Protein AF-A0A3Q2PFK6-F1 (afdb_monomer_lite)

InterPro domains:
  IPR000998 MAM domain [PF00629] (26-150)
  IPR000998 MAM domain [PR00020] (35-53)
  IPR000998 MAM domain [PR00020] (69-85)
  IPR000998 MAM domain [PR00020] (96-107)
  IPR000998 MAM domain [PR00020] (148-154)
  IPR000998 MAM domain [PS00740] (67-106)
  IPR000998 MAM domain [PS50060] (24-154)
  IPR000998 MAM domain [SM00137] (21-154)
  IPR000998 MAM domain [cd06263] (26-152)
  IPR013320 Concanavalin A-like lectin/glucanase domain superfamily [SSF49899] (24-153)
  IPR051622 Receptor-type Tyrosine-protein Phosphatases [PTHR24051] (20-152)

pLDDT: mean 72.85, std 17.44, range [28.7, 93.75]

Radius of gyration: 16.11 Å; chains: 1; bounding box: 43×37×37 Å

Organism: Fundulus heteroclitus (NCBI:txid8078)

Secondary structure (DSSP, 8-state):
------EEEEEEEEE-TT-SS-SSEE---TTS-TTT--EEE-SSSSS--EEEE-TT-SS--TTSPSSEEEEE-GGGS-TT----EEEPPPPTTSPEEEEEEEEEE-SSSS---EEEEE--STT----SEEEEEES---SS-EEEEEEE-TT---

Structure (mmCIF, N/CA/C/O backbone):
data_AF-A0A3Q2PFK6-F1
#
_entry.id   AF-A0A3Q2PFK6-F1
#
loop_
_atom_site.group_PDB
_atom_site.id
_atom_site.type_symbol
_atom_site.label_atom_id
_atom_site.label_alt_id
_atom_site.label_comp_id
_atom_site.label_asym_id
_atom_site.label_entity_id
_atom_site.label_seq_id
_atom_site.pdbx_PDB_ins_code
_atom_site.Cartn_x
_atom_site.Cartn_y
_atom_site.Cartn_z
_atom_site.occupancy
_atom_site.B_iso_or_equiv
_atom_site.auth_seq_id
_atom_site.auth_comp_id
_atom_site.auth_asym_id
_atom_site.auth_atom_id
_atom_site.pdbx_PDB_model_num
ATOM 1 N N . MET A 1 1 ? 21.858 -9.318 -16.898 1.00 32.94 1 MET A N 1
ATOM 2 C CA . MET A 1 1 ? 21.040 -9.610 -15.702 1.00 32.94 1 MET A CA 1
ATOM 3 C C . MET A 1 1 ? 20.093 -8.436 -15.526 1.00 32.94 1 MET A C 1
ATOM 5 O O . MET A 1 1 ? 20.493 -7.417 -14.982 1.00 32.94 1 MET A O 1
ATOM 9 N N . TYR A 1 2 ? 18.911 -8.498 -16.140 1.00 28.83 2 TYR A N 1
ATOM 10 C CA . TYR A 1 2 ? 17.954 -7.392 -16.105 1.00 28.83 2 TYR A CA 1
ATOM 11 C C . TYR A 1 2 ? 17.216 -7.448 -14.768 1.00 28.83 2 TYR A C 1
ATOM 13 O O . TYR A 1 2 ? 16.437 -8.364 -14.532 1.00 28.83 2 TYR A O 1
ATOM 21 N N . SER A 1 3 ? 17.538 -6.516 -13.872 1.00 28.70 3 SER A N 1
ATOM 22 C CA . SER A 1 3 ? 16.841 -6.361 -12.598 1.00 28.70 3 SER A CA 1
ATOM 23 C C . SER A 1 3 ? 15.452 -5.791 -12.891 1.00 28.70 3 SER A C 1
ATOM 25 O O . SER A 1 3 ? 15.325 -4.628 -13.276 1.00 28.70 3 SER A O 1
ATOM 27 N N . ALA A 1 4 ? 14.421 -6.631 -12.813 1.00 35.34 4 ALA A N 1
ATOM 28 C CA . ALA A 1 4 ? 13.033 -6.209 -12.938 1.00 35.34 4 ALA A CA 1
ATOM 29 C C . ALA A 1 4 ? 12.640 -5.498 -11.636 1.00 35.34 4 ALA A C 1
ATOM 31 O O . ALA A 1 4 ? 12.540 -6.129 -10.587 1.00 35.34 4 ALA A O 1
ATOM 32 N N . ALA A 1 5 ? 12.487 -4.175 -11.669 1.00 35.50 5 ALA A N 1
ATOM 33 C CA . ALA A 1 5 ? 11.972 -3.424 -10.530 1.00 35.50 5 ALA A CA 1
ATOM 34 C C . ALA A 1 5 ? 10.444 -3.453 -10.584 1.00 35.50 5 ALA A C 1
ATOM 36 O O . ALA A 1 5 ? 9.827 -2.881 -11.485 1.00 35.50 5 ALA A O 1
ATOM 37 N N . LEU A 1 6 ? 9.854 -4.161 -9.633 1.00 43.75 6 LEU A N 1
ATOM 38 C CA . LEU A 1 6 ? 8.429 -4.178 -9.371 1.00 43.75 6 LEU A CA 1
ATOM 39 C C . LEU A 1 6 ? 8.205 -3.308 -8.136 1.00 43.75 6 LEU A C 1
ATOM 41 O O . LEU A 1 6 ? 8.922 -3.449 -7.155 1.00 43.75 6 LEU A O 1
ATOM 45 N N . LEU A 1 7 ? 7.300 -2.338 -8.211 1.00 44.81 7 LEU A N 1
ATOM 46 C CA . LEU A 1 7 ? 7.155 -1.316 -7.173 1.00 44.81 7 LEU A CA 1
ATOM 47 C C . LEU A 1 7 ? 5.714 -1.346 -6.683 1.00 44.81 7 LEU A C 1
ATOM 49 O O . LEU A 1 7 ? 4.804 -0.974 -7.426 1.00 44.81 7 LEU A O 1
ATOM 53 N N . LEU A 1 8 ? 5.528 -1.813 -5.452 1.00 46.59 8 LEU A N 1
ATOM 54 C CA . LEU A 1 8 ? 4.308 -1.615 -4.683 1.00 46.59 8 LEU A CA 1
ATOM 55 C C . LEU A 1 8 ? 4.618 -0.596 -3.596 1.00 46.59 8 LEU A C 1
ATOM 57 O O . LEU A 1 8 ? 5.369 -0.926 -2.687 1.00 46.59 8 LEU A O 1
ATOM 61 N N . MET A 1 9 ? 4.051 0.603 -3.696 1.00 54.38 9 MET A N 1
ATOM 62 C CA . MET A 1 9 ? 4.232 1.651 -2.694 1.00 54.38 9 MET A CA 1
ATOM 63 C C . MET A 1 9 ? 2.947 1.957 -1.952 1.00 54.38 9 MET A C 1
ATOM 65 O O . MET A 1 9 ? 1.889 1.969 -2.577 1.00 54.38 9 MET A O 1
ATOM 69 N N . LEU A 1 10 ? 3.051 2.273 -0.663 1.00 49.47 10 LEU A N 1
ATOM 70 C CA . LEU A 1 10 ? 1.939 2.751 0.155 1.00 49.47 10 LEU A CA 1
ATOM 71 C C . LEU A 1 10 ? 2.356 4.003 0.943 1.00 49.47 10 LEU A C 1
ATOM 73 O O . LEU A 1 10 ? 3.390 3.999 1.609 1.00 49.47 10 LEU A O 1
ATOM 77 N N . ALA A 1 11 ? 1.527 5.046 0.895 1.00 47.34 11 ALA A N 1
ATOM 78 C CA . ALA A 1 11 ? 1.569 6.223 1.767 1.00 47.34 11 ALA A CA 1
ATOM 79 C C . ALA A 1 11 ? 0.166 6.437 2.352 1.00 47.34 11 ALA A C 1
ATOM 81 O O . ALA A 1 11 ? -0.776 6.513 1.577 1.00 47.34 11 ALA A O 1
ATOM 82 N N . ALA A 1 12 ? -0.020 6.523 3.674 1.00 45.34 12 ALA A N 1
ATOM 83 C CA . ALA A 1 12 ? -1.359 6.583 4.282 1.00 45.34 12 ALA A CA 1
ATOM 84 C C . ALA A 1 12 ? -1.540 7.818 5.182 1.00 45.34 12 ALA A C 1
ATOM 86 O O . ALA A 1 12 ? -0.714 8.109 6.042 1.00 45.34 12 ALA A O 1
ATOM 87 N N . ARG A 1 13 ? -2.650 8.535 5.016 1.00 47.78 13 ARG A N 1
ATOM 88 C CA . ARG A 1 13 ? -3.106 9.661 5.841 1.00 47.78 13 ARG A CA 1
ATOM 89 C C . ARG A 1 13 ? -4.498 9.353 6.392 1.00 47.78 13 ARG A C 1
ATOM 91 O O . ARG A 1 13 ? -5.325 8.797 5.686 1.00 47.78 13 ARG A O 1
ATOM 98 N N . MET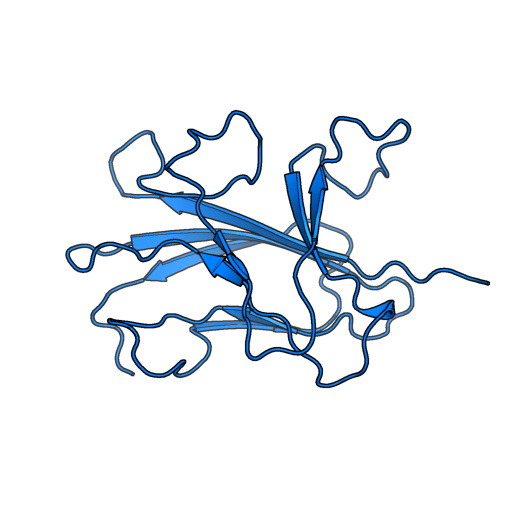 A 1 14 ? -4.792 9.720 7.632 1.00 42.06 14 MET A N 1
ATOM 99 C CA . MET A 1 14 ? -6.163 9.638 8.148 1.00 42.06 14 MET A CA 1
ATOM 100 C C . MET A 1 14 ? -6.687 11.060 8.308 1.00 42.06 14 MET A C 1
ATOM 102 O O . MET A 1 14 ? -5.979 11.929 8.814 1.00 42.06 14 MET A O 1
ATOM 106 N N . CYS A 1 15 ? -7.904 11.313 7.845 1.00 41.19 15 CYS A N 1
ATOM 107 C CA . CYS A 1 15 ? -8.545 12.619 7.955 1.00 41.19 15 CYS A CA 1
ATOM 108 C C . CYS A 1 15 ? -9.721 12.491 8.932 1.00 41.19 15 CYS A C 1
ATOM 110 O O . CYS A 1 15 ? -10.530 11.573 8.806 1.00 41.19 15 CYS A O 1
ATOM 112 N N . ALA A 1 16 ? -9.822 13.397 9.905 1.00 35.47 16 ALA A N 1
ATOM 113 C CA . ALA A 1 16 ? -11.046 13.598 10.677 1.00 35.47 16 ALA A CA 1
ATOM 114 C C . ALA A 1 16 ? -11.713 14.893 10.217 1.00 35.47 16 ALA A C 1
ATOM 116 O O . ALA A 1 16 ? -11.034 15.889 9.955 1.00 35.47 16 ALA A O 1
ATOM 117 N N . ASP A 1 17 ? -13.038 14.867 10.112 1.00 38.59 17 ASP A N 1
ATOM 118 C CA . ASP A 1 17 ? -13.819 16.030 9.712 1.00 38.59 17 ASP A CA 1
ATOM 119 C C . ASP A 1 17 ? -13.697 17.119 10.796 1.00 38.59 17 ASP A C 1
ATOM 121 O O . ASP A 1 17 ? -14.069 16.909 11.952 1.00 38.59 17 ASP A O 1
ATOM 125 N N . GLY A 1 18 ? -13.100 18.263 10.442 1.00 44.47 18 GLY A N 1
ATOM 126 C CA . GLY A 1 18 ? -13.013 19.449 11.305 1.00 44.47 18 GLY A CA 1
ATOM 127 C C . GLY A 1 18 ? -11.668 19.771 11.977 1.00 44.47 18 GLY A C 1
ATOM 128 O O . GLY A 1 18 ? -11.619 20.740 12.734 1.00 44.47 18 GLY A O 1
ATOM 129 N N . VAL A 1 19 ? -10.569 19.053 11.710 1.00 37.81 19 VAL A N 1
ATOM 130 C CA . VAL A 1 19 ? -9.233 19.409 12.241 1.00 37.81 19 VAL A CA 1
ATOM 131 C C . VAL A 1 19 ? -8.200 19.459 11.109 1.00 37.81 19 VAL A C 1
ATOM 133 O O . VAL A 1 19 ? -7.988 18.475 10.412 1.00 37.81 19 VAL A O 1
ATOM 136 N N . GLU A 1 20 ? -7.501 20.593 10.951 1.00 43.28 20 GLU A N 1
ATOM 137 C CA . GLU A 1 20 ? -6.390 20.825 9.991 1.00 43.28 20 GLU A CA 1
ATOM 138 C C . GLU A 1 20 ? -5.147 19.928 10.218 1.00 43.28 20 GLU A C 1
ATOM 140 O O . GLU A 1 20 ? -4.074 20.155 9.656 1.00 43.28 20 GLU A O 1
ATOM 145 N N . ARG A 1 21 ? -5.259 18.893 11.053 1.00 45.88 21 ARG A N 1
ATOM 146 C CA . ARG A 1 21 ? -4.203 17.931 11.361 1.00 45.88 21 ARG A CA 1
ATOM 147 C C . ARG A 1 21 ? -4.776 16.513 11.311 1.00 45.88 21 ARG A C 1
ATOM 149 O O . ARG A 1 21 ? -5.788 16.271 11.966 1.00 45.88 21 ARG A O 1
ATOM 156 N N . PRO A 1 22 ? -4.128 15.579 10.587 1.00 49.00 22 PRO A N 1
ATOM 157 C CA . PRO A 1 22 ? -4.443 14.158 10.670 1.00 49.00 22 PRO A CA 1
ATOM 158 C C . PRO A 1 22 ? -4.470 13.709 12.133 1.00 49.00 22 PRO A C 1
ATOM 160 O O . PRO A 1 22 ? -3.493 13.910 12.854 1.00 49.00 22 PRO A O 1
ATOM 163 N N . THR A 1 23 ? -5.574 13.113 12.580 1.00 52.00 23 THR A N 1
ATOM 164 C CA . THR A 1 23 ? -5.731 1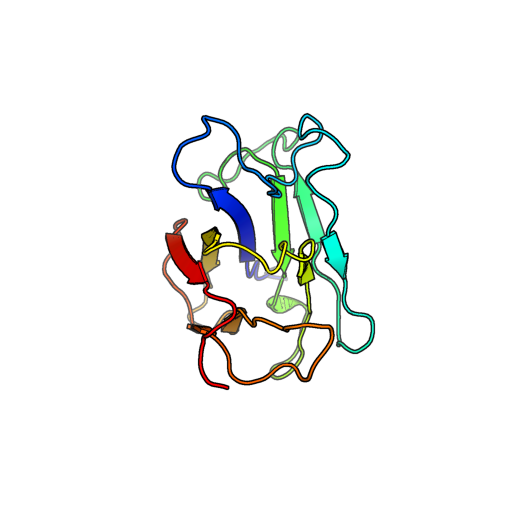2.581 13.948 1.00 52.00 23 THR A CA 1
ATOM 165 C C . THR A 1 23 ? -4.751 11.437 14.226 1.00 52.00 23 THR A C 1
ATOM 167 O O . THR A 1 23 ? -4.369 11.206 15.368 1.00 52.00 23 THR A O 1
ATOM 170 N N . ALA A 1 24 ? -4.339 10.744 13.163 1.00 59.12 24 ALA A N 1
ATOM 171 C CA . ALA A 1 24 ? -3.242 9.791 13.082 1.00 59.12 24 ALA A CA 1
ATOM 172 C C . ALA A 1 24 ? -2.871 9.625 11.592 1.00 59.12 24 ALA A C 1
ATOM 174 O O . ALA A 1 24 ? -3.657 9.958 10.704 1.00 59.12 24 ALA A O 1
ATOM 175 N N . GLY A 1 25 ? -1.666 9.170 11.264 1.00 64.44 25 GLY A N 1
ATOM 176 C CA . GLY A 1 25 ? -1.286 9.015 9.860 1.00 64.44 25 GLY A CA 1
ATOM 177 C C . GLY A 1 25 ? 0.208 8.853 9.675 1.00 64.44 25 GLY A C 1
ATOM 178 O O . GLY A 1 25 ? 1.002 9.334 10.476 1.00 64.44 25 GLY A O 1
ATOM 179 N N . CYS A 1 26 ? 0.590 8.170 8.601 1.00 71.44 26 CYS A N 1
ATOM 180 C CA . CYS A 1 26 ? 1.969 7.792 8.365 1.00 71.44 26 CYS A CA 1
ATOM 181 C C . CYS A 1 26 ? 2.389 8.217 6.959 1.00 71.44 26 CYS A C 1
ATOM 183 O O . CYS A 1 26 ? 2.165 7.527 5.963 1.00 71.44 26 CYS A O 1
ATOM 185 N N . THR A 1 27 ? 3.002 9.398 6.897 1.00 74.88 27 THR A N 1
ATOM 186 C CA . THR A 1 27 ? 3.710 9.894 5.712 1.00 74.88 27 THR A CA 1
ATOM 187 C C . THR A 1 27 ? 5.086 9.254 5.554 1.00 74.88 27 THR A C 1
ATOM 189 O O . THR A 1 27 ? 5.713 9.444 4.523 1.00 74.88 27 THR A O 1
ATOM 192 N N . PHE A 1 28 ? 5.539 8.479 6.549 1.00 77.19 28 PHE A N 1
ATOM 193 C CA . PHE A 1 28 ? 6.834 7.789 6.595 1.00 77.19 28 PHE A CA 1
ATOM 194 C C . PHE A 1 28 ? 8.074 8.707 6.583 1.00 77.19 28 PHE A C 1
ATOM 196 O O . PHE A 1 28 ? 9.201 8.210 6.577 1.00 77.19 28 PHE A O 1
ATOM 203 N N . ASP A 1 29 ? 7.879 10.027 6.610 1.00 74.12 29 ASP A N 1
ATOM 204 C CA . ASP A 1 29 ? 8.938 11.036 6.680 1.00 74.12 29 ASP A CA 1
ATOM 205 C C . ASP A 1 29 ? 9.468 11.198 8.116 1.00 74.12 29 ASP A C 1
ATOM 207 O O . ASP A 1 29 ? 8.730 11.001 9.080 1.00 74.12 29 ASP A O 1
ATOM 211 N N . GLU A 1 30 ? 10.739 11.576 8.281 1.00 61.62 30 GLU A N 1
ATOM 212 C CA . GLU A 1 30 ? 11.368 11.732 9.610 1.00 61.62 30 GLU A CA 1
ATOM 213 C C . GLU A 1 30 ? 10.812 12.908 10.421 1.00 61.62 30 GLU A C 1
ATOM 215 O O . GLU A 1 30 ? 10.787 12.832 11.646 1.00 61.62 30 GLU A O 1
ATOM 220 N N . ASP A 1 31 ? 10.311 13.948 9.748 1.00 56.12 31 ASP A N 1
ATOM 221 C CA . ASP A 1 31 ? 9.671 15.111 10.380 1.00 56.12 31 ASP A CA 1
ATOM 222 C C . ASP A 1 31 ? 8.198 14.857 10.750 1.00 56.12 31 ASP A C 1
ATOM 224 O O . ASP A 1 31 ? 7.513 15.742 11.271 1.00 56.12 31 ASP A O 1
ATOM 228 N N . SER A 1 32 ? 7.685 13.653 10.475 1.00 53.69 32 SER A N 1
ATOM 229 C CA . SER A 1 32 ? 6.385 13.234 10.993 1.00 53.69 32 SER A CA 1
ATOM 230 C C . SER A 1 32 ? 6.517 13.118 12.509 1.00 53.69 32 SER A C 1
ATOM 232 O O . SER A 1 32 ? 7.408 12.416 12.985 1.00 53.69 32 SER A O 1
ATOM 234 N N . ASP A 1 33 ? 5.644 13.796 13.257 1.00 53.81 33 ASP A N 1
ATOM 235 C CA . ASP A 1 33 ? 5.593 13.732 14.721 1.00 53.81 33 ASP A CA 1
ATOM 236 C C . ASP A 1 33 ? 5.729 12.264 15.152 1.00 53.81 33 ASP A C 1
ATOM 238 O O . ASP A 1 33 ? 4.889 11.427 14.807 1.00 53.81 33 ASP A O 1
ATOM 242 N N . SER A 1 34 ? 6.845 11.914 15.795 1.00 50.34 34 SER A N 1
ATOM 243 C CA . SER A 1 34 ? 7.350 10.531 15.837 1.00 50.34 34 SER A CA 1
ATOM 244 C C . SER A 1 34 ? 6.402 9.560 16.553 1.00 50.34 34 SER A C 1
ATOM 246 O O . SER A 1 34 ? 6.553 8.349 16.429 1.00 50.34 34 SER A O 1
ATOM 248 N N . GLY A 1 35 ? 5.413 10.087 17.283 1.00 52.50 35 GLY A N 1
ATOM 249 C CA . GLY A 1 35 ? 4.345 9.325 17.930 1.00 52.50 35 GLY A CA 1
ATOM 250 C C . GLY A 1 35 ? 3.087 9.078 17.082 1.00 52.50 35 GLY A C 1
ATOM 251 O O . GLY A 1 35 ? 2.237 8.303 17.505 1.00 52.50 35 GLY A O 1
ATOM 252 N N . LEU A 1 36 ? 2.928 9.706 15.908 1.00 55.72 36 LEU A N 1
ATOM 253 C CA . LEU A 1 36 ? 1.714 9.597 15.071 1.00 55.72 36 LEU A CA 1
ATOM 254 C C . LEU A 1 36 ? 1.823 8.562 13.934 1.00 55.72 36 LEU A C 1
ATOM 256 O O . LEU A 1 36 ? 0.808 8.194 13.340 1.00 55.72 36 LEU A O 1
ATOM 260 N N . CYS A 1 37 ? 3.036 8.083 13.645 1.00 67.12 37 CYS A N 1
ATOM 261 C CA . CYS A 1 37 ? 3.367 7.174 12.541 1.00 67.12 37 CYS A CA 1
ATOM 262 C C . CYS A 1 37 ? 4.057 5.906 13.078 1.00 67.12 37 CYS A C 1
ATOM 264 O O . CYS A 1 37 ? 5.159 5.549 12.668 1.00 67.12 37 CYS A O 1
ATOM 266 N N . GLU A 1 38 ? 3.404 5.210 14.015 1.00 73.88 38 GLU A N 1
ATOM 267 C CA . GLU A 1 38 ? 3.793 3.849 14.395 1.00 73.88 38 GLU A CA 1
ATOM 268 C C . GLU A 1 38 ? 3.159 2.841 13.423 1.00 73.88 38 GLU A C 1
ATOM 270 O O . GLU A 1 38 ? 1.940 2.674 13.362 1.00 73.88 38 GLU A O 1
ATOM 275 N N . TYR A 1 39 ? 3.990 2.145 12.653 1.00 81.38 39 TYR A N 1
ATOM 276 C CA . TYR A 1 39 ? 3.582 0.991 11.853 1.00 81.38 39 TYR A CA 1
ATOM 277 C C . TYR A 1 39 ? 4.294 -0.266 12.355 1.00 81.38 39 TYR A C 1
ATOM 279 O O . TYR A 1 39 ? 5.379 -0.199 12.934 1.00 81.38 39 TYR A O 1
ATOM 287 N N . ARG A 1 40 ? 3.691 -1.435 12.133 1.00 86.25 40 ARG A N 1
ATOM 288 C CA . ARG A 1 40 ? 4.271 -2.739 12.483 1.00 86.25 40 ARG A CA 1
ATOM 289 C C . ARG A 1 40 ? 4.245 -3.660 11.273 1.00 86.25 40 ARG A C 1
ATOM 291 O O . ARG A 1 40 ? 3.243 -3.711 10.566 1.00 86.25 40 ARG A O 1
ATOM 298 N N . GLN A 1 41 ? 5.327 -4.392 11.050 1.00 89.38 41 GLN A N 1
ATOM 299 C CA . GLN A 1 41 ? 5.347 -5.477 10.069 1.00 89.38 41 GLN A CA 1
ATOM 300 C C . GLN A 1 41 ? 4.620 -6.701 10.632 1.00 89.38 41 GLN A C 1
ATOM 302 O O . GLN A 1 41 ? 4.538 -6.883 11.854 1.00 89.38 41 GLN A O 1
ATOM 307 N N . GLY A 1 42 ? 4.078 -7.527 9.744 1.00 87.88 42 GLY A N 1
ATOM 308 C CA . GLY A 1 42 ? 3.655 -8.871 10.097 1.00 87.88 42 GLY A CA 1
ATOM 309 C C . GLY A 1 42 ? 4.819 -9.717 10.596 1.00 87.88 42 GLY A C 1
ATOM 310 O O . GLY A 1 42 ? 5.981 -9.418 10.368 1.00 87.88 42 GLY A O 1
ATOM 311 N N . GLN A 1 43 ? 4.487 -10.749 11.368 1.00 88.69 43 GLN A N 1
ATOM 312 C CA . GLN A 1 43 ? 5.435 -11.815 11.713 1.00 88.69 43 GLN A CA 1
ATOM 313 C C . GLN A 1 43 ? 4.969 -13.182 11.191 1.00 88.69 43 GLN A C 1
ATOM 315 O O . GLN A 1 43 ? 5.705 -14.159 11.263 1.00 88.69 43 GLN A O 1
ATOM 320 N N . GLU A 1 44 ? 3.731 -13.266 10.691 1.00 88.38 44 GLU A N 1
ATOM 321 C CA . GLU A 1 44 ? 3.104 -14.487 10.161 1.00 88.38 44 GLU A CA 1
ATOM 322 C C . GLU A 1 44 ? 2.841 -14.363 8.645 1.00 88.38 44 GLU A C 1
ATOM 324 O O . GLU A 1 44 ? 1.779 -14.721 8.105 1.00 88.38 44 GLU A O 1
ATOM 329 N N . ASP A 1 45 ? 3.814 -13.786 7.957 1.00 92.00 45 ASP A N 1
ATOM 330 C CA . ASP A 1 45 ? 3.878 -13.541 6.524 1.00 92.00 45 ASP A CA 1
ATOM 331 C C . ASP A 1 45 ? 5.236 -13.990 5.949 1.00 92.00 45 ASP A C 1
ATOM 333 O O . ASP A 1 45 ? 6.045 -14.604 6.642 1.00 92.00 45 ASP A O 1
ATOM 337 N N . ASP A 1 46 ? 5.430 -13.825 4.641 1.00 93.75 46 ASP A N 1
ATOM 338 C CA . ASP A 1 46 ? 6.566 -14.415 3.923 1.00 93.75 46 ASP A CA 1
ATOM 339 C C . ASP A 1 46 ? 7.771 -13.468 3.822 1.00 93.75 46 ASP A C 1
ATOM 341 O O . ASP A 1 46 ? 8.901 -13.923 3.633 1.00 93.75 46 ASP A O 1
ATOM 345 N N . PHE A 1 47 ? 7.531 -12.155 3.873 1.00 92.69 47 PHE A N 1
ATOM 346 C CA . PHE A 1 47 ? 8.542 -11.103 3.776 1.00 92.69 47 PHE A CA 1
ATOM 347 C C . PHE A 1 47 ? 7.986 -9.760 4.277 1.00 92.69 47 PHE A C 1
ATOM 349 O O . PHE A 1 47 ? 6.776 -9.600 4.414 1.00 92.69 47 PHE A O 1
ATOM 356 N N . ASP A 1 48 ? 8.872 -8.782 4.474 1.00 90.56 48 ASP A N 1
ATOM 357 C CA . ASP A 1 48 ? 8.533 -7.464 5.019 1.00 90.56 48 ASP A CA 1
ATOM 358 C C . ASP A 1 48 ? 8.476 -6.357 3.957 1.00 90.56 48 ASP A C 1
ATOM 360 O O . ASP A 1 48 ? 9.174 -6.385 2.937 1.00 90.56 48 ASP A O 1
ATOM 364 N N . TRP A 1 49 ? 7.702 -5.310 4.251 1.00 90.69 49 TRP A N 1
ATOM 365 C CA . TRP A 1 49 ? 7.748 -4.047 3.514 1.00 90.69 49 TRP A CA 1
ATOM 366 C C . TRP A 1 49 ? 9.046 -3.284 3.808 1.00 90.69 49 TRP A C 1
ATOM 368 O O . TRP A 1 49 ? 9.511 -3.231 4.943 1.00 90.69 49 TRP A O 1
ATOM 378 N N . GLN A 1 50 ? 9.610 -2.619 2.808 1.00 88.19 50 GLN A N 1
ATOM 379 C CA . GLN A 1 50 ? 10.855 -1.863 2.927 1.00 88.19 50 GLN A CA 1
ATOM 380 C C . GLN A 1 50 ? 10.578 -0.362 2.945 1.00 88.19 50 GLN A C 1
ATOM 382 O O . GLN A 1 50 ? 9.959 0.164 2.025 1.00 88.19 50 GLN A O 1
ATOM 387 N N . LEU A 1 51 ? 11.069 0.353 3.957 1.00 86.31 51 LEU A N 1
ATOM 388 C CA . LEU A 1 51 ? 11.005 1.813 3.966 1.00 86.31 51 LEU A CA 1
ATOM 389 C C . LEU A 1 51 ? 12.012 2.382 2.961 1.00 86.31 51 LEU A C 1
ATOM 391 O O . LEU A 1 51 ? 13.221 2.204 3.116 1.00 86.31 51 LEU A O 1
ATOM 395 N N . ILE A 1 52 ? 11.518 3.106 1.961 1.00 83.00 52 ILE A N 1
ATOM 396 C CA . ILE A 1 52 ? 12.337 3.805 0.973 1.00 83.00 52 ILE A CA 1
ATOM 397 C C . ILE A 1 52 ? 12.198 5.306 1.191 1.00 83.00 52 ILE A C 1
ATOM 399 O O . ILE A 1 52 ? 11.090 5.828 1.279 1.00 83.00 52 ILE A O 1
ATOM 403 N N . LYS A 1 53 ? 13.340 5.996 1.244 1.00 82.81 53 LYS A N 1
ATOM 404 C CA . LYS A 1 53 ? 13.438 7.455 1.344 1.00 82.81 53 LYS A CA 1
ATOM 405 C C . LYS A 1 53 ? 14.161 7.974 0.107 1.00 82.81 53 LYS A C 1
ATOM 407 O O . LYS A 1 53 ? 15.345 7.691 -0.078 1.00 82.81 53 LYS A O 1
ATOM 412 N N . THR A 1 54 ? 13.468 8.711 -0.754 1.00 79.00 54 THR A N 1
ATOM 413 C CA . THR A 1 54 ? 14.035 9.167 -2.035 1.00 79.00 54 THR A CA 1
ATOM 414 C C . THR A 1 54 ? 14.732 10.525 -1.947 1.00 79.00 54 THR A C 1
ATOM 416 O O . THR A 1 54 ? 15.459 10.876 -2.873 1.00 79.00 54 THR A O 1
ATOM 419 N N . PHE A 1 55 ? 14.608 11.255 -0.830 1.00 71.94 55 PHE A N 1
ATOM 420 C CA . PHE A 1 55 ? 15.215 12.585 -0.636 1.00 71.94 55 PHE A CA 1
ATOM 421 C C . PHE A 1 55 ? 16.736 12.624 -0.839 1.00 71.94 55 PHE A C 1
ATOM 423 O O . PHE A 1 55 ? 17.268 13.631 -1.296 1.00 71.94 55 PHE A O 1
ATOM 430 N N . ASN A 1 56 ? 17.429 11.521 -0.540 1.00 65.50 56 ASN A N 1
ATOM 431 C CA . ASN A 1 56 ? 18.885 11.417 -0.658 1.00 65.50 56 ASN A CA 1
ATOM 432 C C . ASN A 1 56 ? 19.336 10.680 -1.928 1.00 65.50 56 ASN A C 1
ATOM 434 O O . ASN A 1 56 ? 20.517 10.354 -2.060 1.00 65.50 56 ASN A O 1
ATOM 438 N N . TRP A 1 57 ? 18.424 10.365 -2.857 1.00 70.50 57 TRP A N 1
ATOM 439 C CA . TRP A 1 57 ? 18.795 9.636 -4.065 1.00 70.50 57 TRP A CA 1
ATOM 440 C C . TRP A 1 57 ? 19.466 10.596 -5.062 1.00 70.50 57 TRP A C 1
ATOM 442 O O . TRP A 1 57 ? 18.804 11.516 -5.540 1.00 70.50 57 TRP A O 1
ATOM 452 N N . PRO A 1 58 ? 20.749 10.398 -5.440 1.00 56.66 58 PRO A N 1
ATOM 453 C CA . PRO A 1 58 ? 21.450 11.283 -6.382 1.00 56.66 58 PRO A CA 1
ATOM 454 C C . PRO A 1 58 ? 20.780 11.423 -7.757 1.00 56.66 58 PRO A C 1
ATOM 456 O O . PRO A 1 58 ? 21.046 12.388 -8.466 1.00 56.66 58 PRO A O 1
ATOM 459 N N . HIS A 1 59 ? 19.922 10.472 -8.137 1.00 61.09 59 HIS A N 1
ATOM 460 C CA . HIS A 1 59 ? 19.158 10.498 -9.381 1.00 61.09 59 HIS A CA 1
ATOM 461 C C . HIS A 1 59 ? 17.718 10.055 -9.092 1.00 61.09 59 HIS A C 1
ATOM 463 O O . HIS A 1 59 ? 17.440 8.854 -9.143 1.00 61.09 59 HIS A O 1
ATOM 469 N N . PRO A 1 60 ? 16.795 10.978 -8.767 1.00 58.78 60 PRO A N 1
ATOM 470 C CA . PRO A 1 60 ? 15.391 10.623 -8.638 1.00 58.78 60 PRO A CA 1
ATOM 471 C C . PRO A 1 60 ? 14.898 10.116 -9.996 1.00 58.78 60 PRO A C 1
ATOM 473 O O . PRO A 1 60 ? 14.953 10.821 -11.006 1.00 58.78 60 PRO A O 1
ATOM 476 N N . THR A 1 61 ? 14.452 8.863 -10.053 1.00 60.81 61 THR A N 1
ATOM 477 C CA . THR A 1 61 ? 13.738 8.358 -11.228 1.00 60.81 61 THR A CA 1
ATOM 478 C C . THR A 1 61 ? 12.474 9.192 -11.397 1.00 60.81 61 THR A C 1
ATOM 480 O O . THR A 1 61 ? 11.723 9.313 -10.434 1.00 60.81 61 THR A O 1
ATOM 483 N N . ALA A 1 62 ? 12.218 9.722 -12.597 1.00 60.34 62 ALA A N 1
ATOM 484 C CA . ALA A 1 62 ? 11.083 10.615 -12.884 1.00 60.34 62 ALA A CA 1
ATOM 485 C C . ALA A 1 62 ? 9.705 10.061 -12.456 1.00 60.34 62 ALA A C 1
ATOM 487 O O . ALA A 1 62 ? 8.752 10.819 -12.306 1.00 60.34 62 ALA A O 1
ATOM 488 N N . ASP A 1 63 ? 9.616 8.747 -12.248 1.00 60.84 63 ASP A N 1
ATOM 489 C CA . ASP A 1 63 ? 8.397 8.026 -11.893 1.00 60.84 63 ASP A CA 1
ATOM 490 C C . ASP A 1 63 ? 8.122 7.979 -10.376 1.00 60.84 63 ASP A C 1
ATOM 492 O O . ASP A 1 63 ? 6.987 7.741 -9.962 1.00 60.84 63 ASP A O 1
ATOM 496 N N . LEU A 1 64 ? 9.149 8.174 -9.539 1.00 66.88 64 LEU A N 1
ATOM 497 C CA . LEU A 1 64 ? 9.030 8.128 -8.081 1.00 66.88 64 LEU A CA 1
ATOM 498 C C . LEU A 1 64 ? 9.006 9.551 -7.533 1.00 66.88 64 LEU A C 1
ATOM 500 O O . LEU A 1 64 ? 9.949 10.318 -7.724 1.00 66.88 64 LEU A O 1
ATOM 504 N N . LEU A 1 65 ? 7.923 9.889 -6.833 1.00 65.81 65 LEU A N 1
ATOM 505 C CA . LEU A 1 65 ? 7.815 11.174 -6.157 1.00 65.81 65 LEU A CA 1
ATOM 506 C C . LEU A 1 65 ? 8.923 11.285 -5.089 1.00 65.81 65 LEU A C 1
ATOM 508 O O . LEU A 1 65 ? 9.227 10.291 -4.416 1.00 65.81 65 LEU A O 1
ATOM 512 N N . PRO A 1 66 ? 9.537 12.468 -4.921 1.00 72.44 66 PRO A N 1
ATOM 513 C CA . PRO A 1 66 ? 10.377 12.737 -3.762 1.00 72.44 66 PRO A CA 1
ATOM 514 C C . PRO A 1 66 ? 9.537 12.565 -2.488 1.00 72.44 66 PRO A C 1
ATOM 516 O O . PRO A 1 66 ? 8.447 13.127 -2.392 1.00 72.44 66 PRO A O 1
ATOM 519 N N . GLY A 1 67 ? 10.008 11.748 -1.548 1.00 78.12 67 GLY A N 1
ATOM 520 C CA . GLY A 1 67 ? 9.230 11.360 -0.375 1.00 78.12 67 GLY A CA 1
ATOM 521 C C . GLY A 1 67 ? 9.774 10.133 0.350 1.00 78.12 67 GLY A C 1
ATOM 522 O O . GLY A 1 67 ? 10.784 9.539 -0.050 1.00 78.12 67 GLY A O 1
ATOM 523 N N . SER A 1 68 ? 9.048 9.727 1.387 1.00 82.50 68 SER A N 1
ATOM 524 C CA . SER A 1 68 ? 9.196 8.427 2.037 1.00 82.50 68 SER A CA 1
ATOM 525 C C . SER A 1 68 ? 7.955 7.569 1.807 1.00 82.50 68 SER A C 1
ATOM 527 O O . SER A 1 68 ? 6.826 8.056 1.823 1.00 82.50 68 SER A O 1
ATOM 529 N N . PHE A 1 69 ? 8.150 6.276 1.579 1.00 83.94 69 PHE A N 1
ATOM 530 C CA . PHE A 1 69 ? 7.051 5.331 1.380 1.00 83.94 69 PHE A CA 1
ATOM 531 C C . PHE A 1 69 ? 7.490 3.901 1.689 1.00 83.94 69 PHE A C 1
ATOM 533 O O . PHE A 1 69 ? 8.677 3.569 1.654 1.00 83.94 69 PHE A O 1
ATOM 540 N N . MET A 1 70 ? 6.514 3.039 1.963 1.00 87.75 70 MET A N 1
ATOM 541 C CA . MET A 1 70 ? 6.747 1.609 2.159 1.00 87.75 70 MET A CA 1
ATOM 542 C C . MET A 1 70 ? 6.665 0.885 0.824 1.00 87.75 70 MET A C 1
ATOM 544 O O . MET A 1 70 ? 5.686 1.063 0.108 1.00 87.75 70 MET A O 1
ATOM 548 N N . MET A 1 71 ? 7.668 0.062 0.521 1.00 87.50 71 MET A N 1
ATOM 549 C CA . MET A 1 71 ? 7.869 -0.611 -0.757 1.00 87.50 71 MET A CA 1
ATOM 550 C C . MET A 1 71 ? 7.849 -2.134 -0.627 1.00 87.50 71 MET A C 1
ATOM 552 O O . MET A 1 71 ? 8.480 -2.690 0.266 1.00 87.50 71 MET A O 1
ATOM 556 N N . VAL A 1 72 ? 7.259 -2.822 -1.603 1.00 89.44 72 VAL A N 1
ATOM 557 C CA . VAL A 1 72 ? 7.555 -4.234 -1.888 1.00 89.44 72 VAL A CA 1
ATOM 558 C C . VAL A 1 72 ? 8.109 -4.377 -3.300 1.00 89.44 72 VAL A C 1
ATOM 560 O O . VAL A 1 72 ? 7.513 -3.879 -4.259 1.00 89.44 72 VAL A O 1
ATOM 563 N N . ASN A 1 73 ? 9.224 -5.106 -3.421 1.00 87.06 73 ASN A N 1
ATOM 564 C CA . ASN A 1 73 ? 9.770 -5.522 -4.707 1.00 87.06 73 ASN A CA 1
ATOM 565 C C . ASN A 1 73 ? 9.296 -6.925 -5.083 1.00 87.06 73 ASN A C 1
ATOM 567 O O . ASN A 1 73 ? 9.969 -7.912 -4.790 1.00 87.06 73 ASN A O 1
ATOM 571 N N . SER A 1 74 ? 8.155 -7.041 -5.762 1.00 85.12 74 SER A N 1
ATOM 572 C CA . SER A 1 74 ? 7.592 -8.367 -6.047 1.00 85.12 74 SER A CA 1
ATOM 573 C C . SER A 1 74 ? 8.418 -9.222 -7.013 1.00 85.12 74 SER A C 1
ATOM 575 O O . SER A 1 74 ? 8.185 -10.423 -7.077 1.00 85.12 74 SER A O 1
ATOM 577 N N . SER A 1 75 ? 9.441 -8.680 -7.690 1.00 83.69 75 SER A N 1
ATOM 578 C CA . SER A 1 75 ? 10.376 -9.500 -8.479 1.00 83.69 75 SER A CA 1
ATOM 579 C C . SER A 1 75 ? 11.285 -10.390 -7.628 1.00 83.69 75 SER A C 1
ATOM 581 O O . SER A 1 75 ? 11.881 -11.331 -8.150 1.00 83.69 75 SER A O 1
ATOM 583 N N . GLN A 1 76 ? 11.397 -10.101 -6.329 1.00 86.88 76 GLN A N 1
ATOM 584 C CA . GLN A 1 76 ? 12.177 -10.885 -5.370 1.00 86.88 76 GLN A CA 1
ATOM 585 C C . GLN A 1 76 ? 11.357 -12.012 -4.727 1.00 86.88 76 GLN A C 1
ATOM 587 O O . GLN A 1 76 ? 11.895 -12.781 -3.932 1.00 86.88 76 GLN A O 1
ATOM 592 N N . HIS A 1 77 ? 10.071 -12.120 -5.071 1.00 86.88 77 HIS A N 1
ATOM 593 C CA . HIS A 1 77 ? 9.113 -12.996 -4.407 1.00 86.88 77 HIS A CA 1
ATOM 594 C C . HIS A 1 77 ? 8.350 -13.861 -5.416 1.00 86.88 77 HIS A C 1
ATOM 596 O O . HIS A 1 77 ? 8.217 -13.539 -6.596 1.00 86.88 77 HIS A O 1
ATOM 602 N N . LEU A 1 78 ? 7.854 -14.999 -4.941 1.00 85.81 78 LEU A N 1
ATOM 603 C CA . LEU A 1 78 ? 7.066 -15.950 -5.713 1.00 85.81 78 LEU A CA 1
ATOM 604 C C . LEU A 1 78 ? 5.568 -15.640 -5.608 1.00 85.81 78 LEU A C 1
ATOM 606 O O . LEU A 1 78 ? 5.085 -15.064 -4.632 1.00 85.81 78 LEU A O 1
ATOM 610 N N . GLY A 1 79 ? 4.809 -16.079 -6.614 1.00 86.06 79 GLY A N 1
ATOM 611 C CA . GLY A 1 79 ? 3.353 -15.957 -6.608 1.00 86.06 79 GLY A CA 1
ATOM 612 C C . GLY A 1 79 ? 2.729 -16.647 -5.391 1.00 86.06 79 GLY A C 1
ATOM 613 O O . GLY A 1 79 ? 3.034 -17.802 -5.103 1.00 86.06 79 GLY A O 1
ATOM 614 N N . GLY A 1 80 ? 1.843 -15.936 -4.693 1.00 87.00 80 GLY A N 1
ATOM 615 C CA . GLY A 1 80 ? 1.161 -16.422 -3.490 1.00 87.00 80 GLY A CA 1
ATOM 616 C C . GLY A 1 80 ? 1.821 -16.014 -2.172 1.00 87.00 80 GLY A C 1
ATOM 617 O O . GLY A 1 80 ? 1.151 -16.088 -1.144 1.00 87.00 80 GLY A O 1
ATOM 618 N N . GLN A 1 81 ? 3.068 -15.531 -2.197 1.00 90.56 81 GLN A N 1
ATOM 619 C CA . GLN A 1 81 ? 3.697 -14.946 -1.013 1.00 90.56 81 GLN A CA 1
ATOM 620 C C . GLN A 1 81 ? 3.036 -13.615 -0.641 1.00 90.56 81 GLN A C 1
ATOM 622 O O . GLN A 1 81 ? 2.556 -12.876 -1.507 1.00 90.56 81 GLN A O 1
ATOM 627 N N . ARG A 1 82 ? 3.009 -13.303 0.654 1.00 92.31 82 ARG A N 1
ATOM 628 C CA . ARG A 1 82 ? 2.364 -12.110 1.207 1.00 92.31 82 ARG A CA 1
ATOM 629 C C . ARG A 1 82 ? 3.275 -11.386 2.193 1.00 92.31 82 ARG A C 1
ATOM 631 O O . ARG A 1 82 ? 4.068 -12.019 2.874 1.00 92.31 82 ARG A O 1
ATOM 638 N N . ALA A 1 83 ? 3.057 -10.083 2.308 1.00 93.38 83 ALA A N 1
ATOM 639 C CA . ALA A 1 83 ? 3.619 -9.217 3.337 1.00 93.38 83 ALA A CA 1
ATOM 640 C C . ALA A 1 83 ? 2.503 -8.377 3.948 1.00 93.38 83 ALA A C 1
ATOM 642 O O . ALA A 1 83 ? 1.575 -7.954 3.247 1.00 93.38 83 ALA A O 1
ATOM 64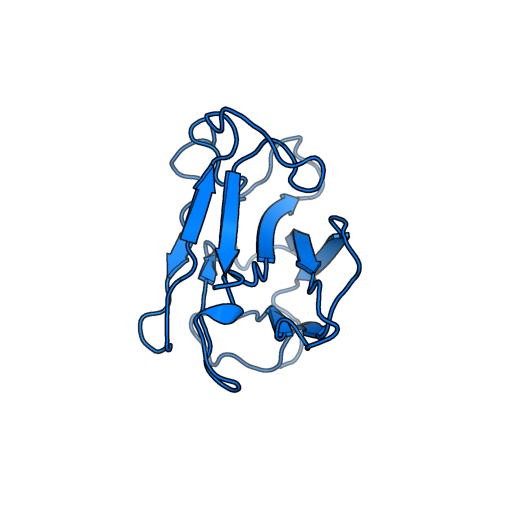3 N N . GLN A 1 84 ? 2.579 -8.122 5.245 1.00 91.94 84 GLN A N 1
ATOM 644 C CA . GLN A 1 84 ? 1.563 -7.417 6.007 1.00 91.94 84 GLN A CA 1
ATOM 645 C C . GLN A 1 84 ? 2.170 -6.186 6.663 1.00 91.94 84 GLN A C 1
ATOM 647 O O . GLN A 1 84 ? 3.167 -6.261 7.370 1.00 91.94 84 GLN A O 1
ATOM 652 N N . LEU A 1 85 ? 1.513 -5.049 6.460 1.00 90.25 85 LEU A N 1
ATOM 653 C CA . LEU A 1 85 ? 1.829 -3.810 7.148 1.00 90.25 85 LEU A CA 1
ATOM 654 C C . LEU A 1 85 ? 0.615 -3.398 7.975 1.00 90.25 85 LEU A C 1
ATOM 656 O O . LEU A 1 85 ? -0.485 -3.232 7.445 1.00 90.25 85 LEU A O 1
ATOM 660 N N . TYR A 1 86 ? 0.820 -3.248 9.275 1.00 85.69 86 TYR A N 1
ATOM 661 C CA . TYR A 1 86 ? -0.189 -2.828 10.234 1.00 85.69 86 TYR A CA 1
ATOM 662 C C . TYR A 1 86 ? 0.034 -1.362 10.589 1.00 85.69 86 TYR A C 1
ATOM 664 O O . TYR A 1 86 ? 1.117 -0.981 11.028 1.00 85.69 86 TYR A O 1
ATOM 672 N N . LEU A 1 87 ? -1.000 -0.547 10.399 1.00 81.06 87 LEU A N 1
ATOM 673 C CA . LEU A 1 87 ? -1.034 0.841 10.858 1.00 81.06 87 LEU A CA 1
ATOM 674 C C . LEU A 1 87 ? -1.581 0.906 12.293 1.00 81.06 87 LEU A C 1
ATOM 676 O O . LEU A 1 87 ? -2.170 -0.066 12.778 1.00 81.06 87 LEU A O 1
ATOM 680 N N . LEU A 1 88 ? -1.390 2.046 12.961 1.00 76.69 88 LEU A N 1
ATOM 681 C CA . LEU A 1 88 ? -1.941 2.304 14.293 1.00 76.69 88 LEU A CA 1
ATOM 682 C C . LEU A 1 88 ? -3.449 2.000 14.357 1.00 76.69 88 LEU A C 1
ATOM 684 O O . LEU A 1 88 ? -4.189 2.353 13.431 1.00 76.69 88 LEU A O 1
ATOM 688 N N . PRO A 1 89 ? -3.919 1.371 15.449 1.00 72.75 89 PRO A N 1
ATOM 689 C CA . PRO A 1 89 ? -5.341 1.185 15.673 1.00 72.75 89 PRO A CA 1
ATOM 690 C C . PRO A 1 89 ? -6.038 2.544 15.803 1.00 72.75 89 PRO A C 1
ATOM 692 O O . PRO A 1 89 ? -5.573 3.436 16.511 1.00 72.75 89 PRO A O 1
ATOM 695 N N . LEU A 1 90 ? -7.169 2.678 15.115 1.00 71.00 90 LEU A N 1
ATOM 696 C CA . LEU A 1 90 ? -8.065 3.827 15.215 1.00 71.00 90 LEU A CA 1
ATOM 697 C C . LEU A 1 90 ? -8.935 3.715 16.476 1.00 71.00 90 LEU A C 1
ATOM 699 O O . LEU A 1 90 ? -9.264 2.608 16.905 1.00 71.00 90 LEU A O 1
ATOM 703 N N . SER A 1 91 ? -9.327 4.848 17.065 1.00 66.81 91 SER A N 1
ATOM 704 C CA . SER A 1 91 ? -10.258 4.871 18.201 1.00 66.81 91 SER A CA 1
ATOM 705 C C . SER A 1 91 ? -11.657 4.410 17.778 1.00 66.81 91 SER A C 1
ATOM 707 O O . SER A 1 91 ? -12.120 4.724 16.690 1.00 66.81 91 SER A O 1
ATOM 709 N N . GLU A 1 92 ? -12.377 3.681 18.628 1.00 59.31 92 GLU A N 1
ATOM 710 C CA . GLU A 1 92 ? -13.644 3.051 18.209 1.00 59.31 92 GLU A CA 1
ATOM 711 C C . GLU A 1 92 ? -14.847 4.001 18.091 1.00 59.31 92 GLU A C 1
ATOM 713 O O . GLU A 1 92 ? -15.878 3.620 17.534 1.00 59.31 92 GLU A O 1
ATOM 718 N N . ASN A 1 93 ? -14.728 5.222 18.620 1.00 58.00 93 ASN A N 1
ATOM 719 C CA . ASN A 1 93 ? -15.883 6.064 18.936 1.00 58.00 93 ASN A CA 1
ATOM 720 C C . ASN A 1 93 ? -16.394 6.942 17.782 1.00 58.00 93 ASN A C 1
ATOM 722 O O . ASN A 1 93 ? -17.467 7.520 17.932 1.00 58.00 93 ASN A O 1
ATOM 726 N N . ASP A 1 94 ? -15.691 7.009 16.645 1.00 60.66 94 ASP A N 1
ATOM 727 C CA . ASP A 1 94 ? -16.020 7.913 15.533 1.00 60.66 94 ASP A CA 1
ATOM 728 C C . ASP A 1 94 ? -15.977 7.215 14.162 1.00 60.66 94 ASP A C 1
ATOM 730 O O . ASP A 1 94 ? -15.373 6.155 13.987 1.00 60.66 94 ASP A O 1
ATOM 734 N N . THR A 1 95 ? -16.632 7.819 13.164 1.00 66.75 95 THR A N 1
ATOM 735 C CA . THR A 1 95 ? -16.432 7.441 11.756 1.00 66.75 95 THR A CA 1
ATOM 736 C C . THR A 1 95 ? -15.104 8.021 11.288 1.00 66.75 95 THR A C 1
ATOM 738 O O . THR A 1 95 ? -14.909 9.233 11.338 1.00 66.75 95 THR A O 1
ATOM 741 N N . HIS A 1 96 ? -14.203 7.165 10.812 1.00 72.69 96 HIS A N 1
ATOM 742 C CA . HIS A 1 96 ? -12.871 7.565 10.361 1.00 72.69 96 HIS A CA 1
ATOM 743 C C . HIS A 1 96 ? -12.794 7.604 8.845 1.00 72.69 96 HIS A C 1
ATOM 745 O O . HIS A 1 96 ? -13.342 6.735 8.168 1.00 72.69 96 HIS A O 1
ATOM 751 N N . CYS A 1 97 ? -12.055 8.568 8.304 1.00 77.00 97 CYS A N 1
ATOM 752 C CA . CYS A 1 97 ? -11.674 8.564 6.901 1.00 77.00 97 CYS A CA 1
ATOM 753 C C . CYS A 1 97 ? -10.211 8.121 6.768 1.00 77.00 97 CYS A C 1
ATOM 755 O O . CYS A 1 97 ? -9.297 8.764 7.291 1.00 77.00 97 CYS A O 1
ATOM 757 N N . ILE A 1 98 ? -9.988 7.000 6.081 1.00 78.19 98 ILE A N 1
ATOM 758 C CA . ILE A 1 98 ? -8.659 6.493 5.743 1.00 78.19 98 ILE A CA 1
ATOM 759 C C . ILE A 1 98 ? -8.359 6.875 4.301 1.00 78.19 98 ILE A C 1
ATOM 761 O O . ILE A 1 98 ? -8.990 6.377 3.374 1.00 78.19 98 ILE A O 1
ATOM 765 N N . GLN A 1 99 ? -7.341 7.700 4.106 1.00 83.94 99 GLN A N 1
ATOM 766 C CA . GLN A 1 99 ? -6.834 8.071 2.797 1.00 83.94 99 GLN A CA 1
ATOM 767 C C . GLN A 1 99 ? -5.464 7.428 2.584 1.00 83.94 99 GLN A C 1
ATOM 769 O O . GLN A 1 99 ? -4.596 7.477 3.445 1.00 83.94 99 GLN A O 1
ATOM 774 N N . PHE A 1 100 ? -5.205 6.824 1.435 1.00 86.50 100 PHE A N 1
ATOM 775 C CA . PHE A 1 100 ? -3.858 6.358 1.124 1.00 86.50 100 PHE A CA 1
ATOM 776 C C . PHE A 1 100 ? -3.558 6.479 -0.359 1.00 86.50 100 PHE A C 1
ATOM 778 O O . PHE A 1 100 ? -4.434 6.337 -1.208 1.00 86.50 100 PHE A O 1
ATOM 785 N N . SER A 1 101 ? -2.297 6.739 -0.659 1.00 88.25 101 SER A N 1
ATOM 786 C CA . SER A 1 101 ? -1.750 6.740 -1.999 1.00 88.25 101 SER A CA 1
ATOM 787 C C . SER A 1 101 ? -0.992 5.445 -2.238 1.00 88.25 101 SER A C 1
ATOM 789 O O . SER A 1 101 ? -0.214 5.005 -1.388 1.00 88.25 101 SER A O 1
ATOM 791 N N . TYR A 1 102 ? -1.200 4.843 -3.403 1.00 89.31 102 TYR A N 1
ATOM 792 C CA . TYR A 1 102 ? -0.494 3.647 -3.825 1.00 89.31 102 TYR A CA 1
ATOM 793 C C . TYR A 1 102 ? 0.111 3.805 -5.218 1.00 89.31 102 TYR A C 1
ATOM 795 O O . TYR A 1 102 ? -0.396 4.541 -6.064 1.00 89.31 102 TYR A O 1
ATOM 803 N N . PHE A 1 103 ? 1.197 3.081 -5.460 1.00 88.38 103 PHE A N 1
ATOM 804 C CA . PHE A 1 103 ? 1.820 2.945 -6.774 1.00 88.38 103 PHE A CA 1
ATOM 805 C C . PHE A 1 103 ? 1.999 1.458 -7.041 1.00 88.38 103 PHE A C 1
ATOM 807 O O . PHE A 1 103 ? 2.641 0.776 -6.245 1.00 88.38 103 PHE A O 1
ATOM 814 N N . LEU A 1 104 ? 1.409 0.950 -8.123 1.00 89.12 104 LEU A N 1
ATOM 815 C CA . LEU A 1 104 ? 1.459 -0.467 -8.470 1.00 89.12 104 LEU A CA 1
ATOM 816 C C . LEU A 1 104 ? 1.755 -0.614 -9.959 1.00 89.12 104 LEU A C 1
ATOM 818 O O . LEU A 1 104 ? 0.866 -0.470 -10.796 1.00 89.12 104 LEU A O 1
ATOM 822 N N . TYR A 1 105 ? 3.011 -0.893 -10.297 1.00 86.75 105 TYR A N 1
ATOM 823 C CA . TYR A 1 105 ? 3.459 -0.912 -11.686 1.00 86.75 105 TYR A CA 1
ATOM 824 C C . TYR A 1 105 ? 4.384 -2.088 -11.975 1.00 86.75 105 TYR A C 1
ATOM 826 O O . TYR A 1 105 ? 5.274 -2.416 -11.192 1.00 86.75 105 TYR A O 1
ATOM 834 N N . SER A 1 106 ? 4.200 -2.665 -13.160 1.00 84.12 106 SER A N 1
ATOM 835 C CA . SER A 1 106 ? 5.085 -3.658 -13.756 1.00 84.12 106 SER A CA 1
ATOM 836 C C . SER A 1 106 ? 5.455 -3.240 -15.172 1.00 84.12 106 SER A C 1
ATOM 838 O O . SER A 1 106 ? 4.586 -2.870 -15.965 1.00 84.12 106 SER A O 1
ATOM 840 N N . ARG A 1 107 ? 6.750 -3.304 -15.499 1.00 80.31 107 ARG A N 1
ATOM 841 C CA . ARG A 1 107 ? 7.265 -2.952 -16.830 1.00 80.31 107 ARG A CA 1
ATOM 842 C C . ARG A 1 107 ? 7.024 -4.043 -17.868 1.00 80.31 107 ARG A C 1
ATOM 844 O O . ARG A 1 107 ? 6.788 -3.720 -19.027 1.00 80.31 107 ARG A O 1
ATOM 851 N N . ASP A 1 108 ? 7.049 -5.301 -17.446 1.00 79.12 108 ASP A N 1
ATOM 852 C CA . ASP A 1 108 ? 7.093 -6.452 -18.353 1.00 79.12 108 ASP A CA 1
ATOM 853 C C . ASP A 1 108 ? 5.705 -7.076 -18.570 1.00 79.12 108 ASP A C 1
ATOM 855 O O . ASP A 1 108 ? 5.592 -8.221 -18.995 1.00 79.12 108 ASP A O 1
ATOM 859 N N . GLY A 1 109 ? 4.635 -6.358 -18.210 1.00 69.88 109 GLY A N 1
ATOM 860 C CA . GLY A 1 109 ? 3.243 -6.808 -18.347 1.00 69.88 109 GLY A CA 1
ATOM 861 C C . GLY A 1 109 ? 2.806 -7.890 -17.351 1.00 69.88 109 GLY A C 1
ATOM 862 O O . GLY A 1 109 ? 1.610 -8.127 -17.199 1.00 69.88 109 GLY A O 1
ATOM 863 N N . HIS A 1 110 ? 3.743 -8.510 -16.629 1.00 79.31 110 HIS A N 1
ATOM 864 C CA . HIS A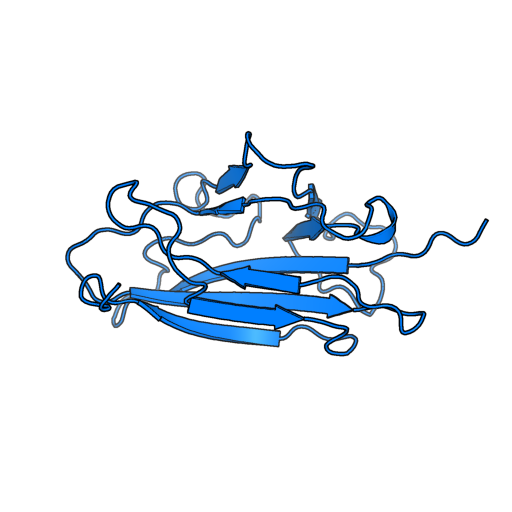 1 110 ? 3.445 -9.436 -15.537 1.00 79.31 110 HIS A CA 1
ATOM 865 C C . HIS A 1 110 ? 2.723 -8.721 -14.395 1.00 79.31 110 HIS A C 1
ATOM 867 O O . HIS A 1 110 ? 3.001 -7.554 -14.116 1.00 79.31 110 HIS A O 1
ATOM 873 N N . SER A 1 111 ? 1.817 -9.418 -13.710 1.00 81.25 111 SER A N 1
ATOM 874 C CA . SER A 1 111 ? 1.124 -8.829 -12.566 1.00 81.25 111 SER A CA 1
ATOM 875 C C . SER A 1 111 ? 2.124 -8.527 -11.442 1.00 81.25 111 SER A C 1
ATOM 877 O O . SER A 1 111 ? 2.824 -9.443 -11.011 1.00 81.25 111 SER A O 1
ATOM 879 N N . PRO A 1 112 ? 2.177 -7.284 -10.928 1.00 83.38 112 PRO A N 1
ATOM 880 C CA . PRO A 1 112 ? 2.996 -6.934 -9.776 1.00 83.38 112 PRO A CA 1
ATOM 881 C C . PRO A 1 112 ? 2.517 -7.547 -8.457 1.00 83.38 112 PRO A C 1
ATOM 883 O O . PRO A 1 112 ? 3.189 -7.387 -7.441 1.00 83.38 112 PRO A O 1
ATOM 886 N N . GLY A 1 113 ? 1.372 -8.232 -8.465 1.00 88.88 113 GLY A N 1
ATOM 887 C CA . GLY A 1 113 ? 0.707 -8.763 -7.284 1.00 88.88 113 GLY A CA 1
ATOM 888 C C . GLY A 1 113 ? -0.642 -8.088 -7.056 1.00 88.88 113 GLY A C 1
ATOM 889 O O . GLY A 1 113 ? -1.258 -7.548 -7.982 1.00 88.88 113 GLY A O 1
ATOM 890 N N . ALA A 1 114 ? -1.108 -8.150 -5.813 1.00 91.06 114 ALA A N 1
ATOM 891 C CA . ALA A 1 114 ? -2.330 -7.501 -5.364 1.00 91.06 114 ALA A CA 1
ATOM 892 C C . ALA A 1 114 ? -2.062 -6.714 -4.081 1.00 91.06 114 ALA A C 1
ATOM 894 O O . ALA A 1 114 ? -1.357 -7.195 -3.196 1.00 91.06 114 ALA A O 1
ATOM 895 N N . LEU A 1 115 ? -2.663 -5.530 -3.978 1.00 92.94 115 LEU A N 1
ATOM 896 C CA . LEU A 1 115 ? -2.701 -4.741 -2.754 1.00 92.94 115 LEU A CA 1
ATOM 897 C C . LEU A 1 115 ? -4.105 -4.839 -2.168 1.00 92.94 115 LEU A C 1
ATOM 899 O O . LEU A 1 115 ? -5.095 -4.617 -2.864 1.00 92.94 115 LEU A O 1
ATOM 903 N N . GLN A 1 116 ? -4.192 -5.206 -0.895 1.00 92.12 116 GLN A N 1
ATOM 904 C CA . GLN A 1 116 ? -5.457 -5.438 -0.208 1.00 92.12 116 GLN A CA 1
ATOM 905 C C . GLN A 1 116 ? -5.434 -4.735 1.141 1.00 92.12 116 GLN A C 1
ATOM 907 O O . GLN A 1 116 ? -4.469 -4.866 1.894 1.00 92.12 116 GLN A O 1
ATOM 912 N N . VAL A 1 117 ? -6.509 -4.017 1.443 1.00 90.44 117 VAL A N 1
ATOM 913 C CA . VAL A 1 117 ? -6.705 -3.322 2.712 1.00 90.44 117 VAL A CA 1
ATOM 914 C C . VAL A 1 117 ? -7.754 -4.071 3.514 1.00 90.44 117 VAL A C 1
ATOM 916 O O . VAL A 1 117 ? -8.809 -4.452 3.002 1.00 90.44 117 VAL A O 1
ATOM 919 N N . TYR A 1 118 ? -7.437 -4.285 4.783 1.00 87.00 118 TYR A N 1
ATOM 920 C CA . TYR A 1 118 ? -8.261 -5.011 5.737 1.00 87.00 118 TYR A CA 1
ATOM 921 C C . TYR A 1 118 ? -8.467 -4.159 6.977 1.00 87.00 118 TYR A C 1
ATOM 923 O O . TYR A 1 118 ? -7.579 -3.400 7.364 1.00 87.00 118 TYR A O 1
ATOM 931 N N . ILE A 1 119 ? -9.612 -4.341 7.623 1.00 82.50 119 ILE A N 1
ATOM 932 C CA . ILE A 1 119 ? -9.943 -3.670 8.876 1.00 82.50 119 ILE A CA 1
ATOM 933 C C . ILE A 1 119 ? -10.166 -4.747 9.921 1.00 82.50 119 ILE A C 1
ATOM 935 O O . ILE A 1 119 ? -10.978 -5.648 9.730 1.00 82.50 119 ILE A O 1
ATOM 939 N N . ARG A 1 120 ? -9.415 -4.662 11.019 1.00 80.00 120 ARG A N 1
ATOM 940 C CA . ARG A 1 120 ? -9.593 -5.535 12.179 1.00 80.00 120 ARG A CA 1
ATOM 941 C C . ARG A 1 120 ? -10.131 -4.708 13.328 1.00 80.00 120 ARG A C 1
ATOM 943 O O . ARG A 1 120 ? -9.496 -3.741 13.736 1.00 80.00 120 ARG A O 1
ATOM 950 N N . VAL A 1 121 ? -11.275 -5.119 13.856 1.00 76.25 121 VAL A N 1
ATOM 951 C CA . VAL A 1 121 ? -11.892 -4.505 15.034 1.00 76.25 121 VAL A CA 1
ATOM 952 C C . VAL A 1 121 ? -11.481 -5.318 16.260 1.00 76.25 121 VAL A C 1
ATOM 954 O O . VAL A 1 121 ? -11.579 -6.545 16.235 1.00 76.25 121 VAL A O 1
ATOM 957 N N . ASN A 1 122 ? -10.974 -4.661 17.307 1.00 72.50 122 ASN A N 1
ATOM 958 C CA . ASN A 1 122 ? -10.596 -5.283 18.588 1.00 72.50 122 ASN A CA 1
ATOM 959 C C . ASN A 1 122 ? -9.692 -6.525 18.496 1.00 72.50 122 ASN A C 1
ATOM 961 O O . ASN A 1 122 ? -9.859 -7.488 19.239 1.00 72.50 122 ASN A O 1
ATOM 965 N N . GLY A 1 123 ? -8.737 -6.534 17.559 1.00 73.25 123 GLY A N 1
ATOM 966 C CA . GLY A 1 123 ? -7.848 -7.688 17.360 1.00 73.25 123 GLY A CA 1
ATOM 967 C C . GLY A 1 123 ? -8.562 -8.946 16.846 1.00 73.25 123 GLY A C 1
ATOM 968 O O . GLY A 1 123 ? -7.987 -10.032 16.880 1.00 73.25 123 GLY A O 1
ATOM 969 N N . GLY A 1 124 ? -9.798 -8.803 16.362 1.00 75.50 124 GLY A N 1
ATOM 970 C CA . GLY A 1 124 ? -10.584 -9.868 15.760 1.00 75.50 124 GLY A CA 1
ATOM 971 C C . GLY A 1 124 ? -9.986 -10.418 14.457 1.00 75.50 124 GLY A C 1
ATOM 972 O O . GLY A 1 124 ? -8.912 -9.998 14.003 1.00 75.50 124 GLY A O 1
ATOM 973 N N . PRO A 1 125 ? -10.674 -11.385 13.825 1.00 79.75 125 PRO A N 1
ATOM 974 C CA . PRO A 1 125 ? -10.197 -12.001 12.595 1.00 79.75 125 PRO A CA 1
ATOM 975 C C . PRO A 1 125 ? -10.048 -10.969 11.468 1.00 79.75 125 PRO A C 1
ATOM 977 O O . PRO A 1 125 ? -10.737 -9.955 11.432 1.00 79.75 125 PRO A O 1
ATOM 980 N N . LYS A 1 126 ? -9.164 -11.264 10.504 1.00 76.75 126 LYS A N 1
ATOM 981 C CA . LYS A 1 126 ? -8.854 -10.386 9.358 1.00 76.75 126 LYS A CA 1
ATOM 982 C C . LYS A 1 126 ? -10.090 -9.988 8.526 1.00 76.75 126 LYS A C 1
ATOM 984 O O . LYS A 1 126 ? -10.050 -8.951 7.875 1.00 76.75 126 LYS A O 1
ATOM 989 N N . GLY A 1 127 ? -11.148 -10.801 8.537 1.00 79.94 127 GLY A N 1
ATOM 990 C CA . GLY A 1 127 ? -12.357 -10.559 7.751 1.00 79.94 127 GLY A CA 1
ATOM 991 C C . GLY A 1 127 ? -12.103 -10.543 6.239 1.00 79.94 127 GLY A C 1
ATOM 992 O O . GLY A 1 127 ? -11.092 -11.062 5.747 1.00 79.94 127 GLY A O 1
ATOM 993 N N . SER A 1 128 ? -13.049 -9.957 5.506 1.00 84.81 128 SER A N 1
ATOM 994 C CA . SER A 1 128 ? -12.936 -9.674 4.075 1.00 84.81 128 SER A CA 1
ATOM 995 C C . SER A 1 128 ? -12.107 -8.404 3.827 1.00 84.81 128 SER A C 1
ATOM 997 O O . SER A 1 128 ? -11.948 -7.554 4.703 1.00 84.81 128 SER A O 1
ATOM 999 N N . ALA A 1 129 ? -11.525 -8.286 2.632 1.00 87.31 129 ALA A N 1
ATOM 1000 C CA . ALA A 1 129 ? -10.822 -7.065 2.249 1.00 87.31 129 ALA A CA 1
ATOM 1001 C C . ALA A 1 129 ? -11.845 -5.954 1.981 1.00 87.31 129 ALA A C 1
ATOM 1003 O O . ALA A 1 129 ? -12.718 -6.121 1.130 1.00 87.31 129 ALA A O 1
ATOM 1004 N N . VAL A 1 130 ? -11.704 -4.817 2.664 1.00 87.19 130 VAL A N 1
ATOM 1005 C CA . VAL A 1 130 ? -12.569 -3.640 2.459 1.00 87.19 130 VAL A CA 1
ATOM 1006 C C . VAL A 1 130 ? -12.237 -2.906 1.165 1.00 87.19 130 VAL A C 1
ATOM 1008 O O . VAL A 1 130 ? -13.072 -2.209 0.599 1.00 87.19 130 VAL A O 1
ATOM 1011 N N . TRP A 1 131 ? -11.010 -3.082 0.680 1.00 90.88 131 TRP A N 1
ATOM 1012 C CA . TRP A 1 131 ? -10.560 -2.577 -0.603 1.00 90.88 131 TRP A CA 1
ATOM 1013 C C . TRP A 1 131 ? -9.480 -3.498 -1.160 1.00 90.88 131 TRP A C 1
ATOM 1015 O O . TRP A 1 131 ? -8.650 -4.028 -0.416 1.00 90.88 131 TRP A O 1
ATOM 1025 N N . ASN A 1 132 ? -9.484 -3.708 -2.472 1.00 92.44 132 ASN A N 1
ATOM 1026 C CA . ASN A 1 132 ? -8.446 -4.465 -3.149 1.00 92.44 132 ASN A CA 1
ATOM 1027 C C . ASN A 1 132 ? -8.209 -3.938 -4.562 1.00 92.44 132 ASN A C 1
ATOM 1029 O O . ASN A 1 132 ? -9.122 -3.452 -5.226 1.00 92.44 132 ASN A O 1
ATOM 1033 N N . ILE A 1 133 ? -6.973 -4.083 -5.020 1.00 93.19 133 ILE A N 1
ATOM 1034 C CA . ILE A 1 133 ? -6.585 -3.887 -6.409 1.00 93.19 133 ILE A CA 1
ATOM 1035 C C . ILE A 1 133 ? -5.551 -4.947 -6.782 1.00 93.19 133 ILE A C 1
ATOM 1037 O O . ILE A 1 133 ? -4.796 -5.435 -5.938 1.00 93.19 133 ILE A O 1
ATOM 1041 N N . SER A 1 134 ? -5.504 -5.323 -8.054 1.00 90.38 134 SER A N 1
ATOM 1042 C CA . SER A 1 134 ? -4.501 -6.254 -8.568 1.00 90.38 134 SER A CA 1
ATOM 1043 C C . SER A 1 134 ? -4.015 -5.824 -9.943 1.00 90.38 134 SER A C 1
ATOM 1045 O O . SER A 1 134 ? -4.654 -5.010 -10.614 1.00 90.38 134 SER A O 1
ATOM 1047 N N . GLY A 1 135 ? -2.875 -6.368 -10.362 1.00 88.25 135 GLY A N 1
ATOM 1048 C CA . GLY A 1 135 ? -2.313 -6.048 -11.668 1.00 88.25 135 GLY A CA 1
ATOM 1049 C C . GLY A 1 135 ? -1.652 -4.669 -11.716 1.00 88.25 135 GLY A C 1
ATOM 1050 O O . GLY A 1 135 ? -1.628 -3.923 -10.743 1.00 88.25 135 GLY A O 1
ATOM 1051 N N . SER A 1 136 ? -1.067 -4.341 -12.866 1.00 88.38 136 SER A N 1
ATOM 1052 C CA . SER A 1 136 ? -0.407 -3.049 -13.083 1.00 88.38 136 SER A CA 1
ATOM 1053 C C . SER A 1 136 ? -1.455 -1.942 -13.247 1.00 88.38 136 SER A C 1
ATOM 1055 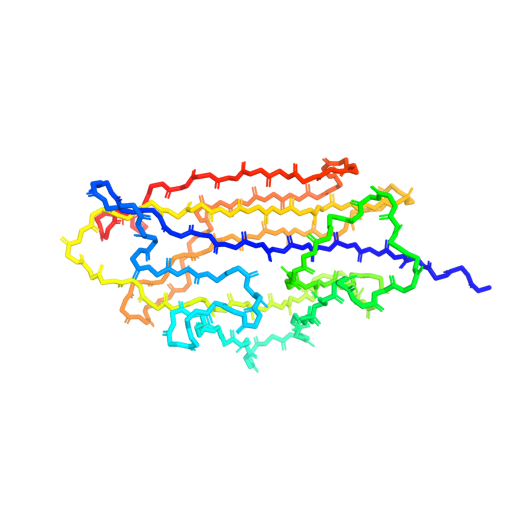O O . SER A 1 136 ? -2.347 -2.067 -14.080 1.00 88.38 136 SER A O 1
ATOM 1057 N N . GLN A 1 137 ? -1.329 -0.854 -12.488 1.00 88.88 137 GLN A N 1
ATOM 1058 C CA . GLN A 1 137 ? -2.249 0.294 -12.476 1.00 88.88 137 GLN A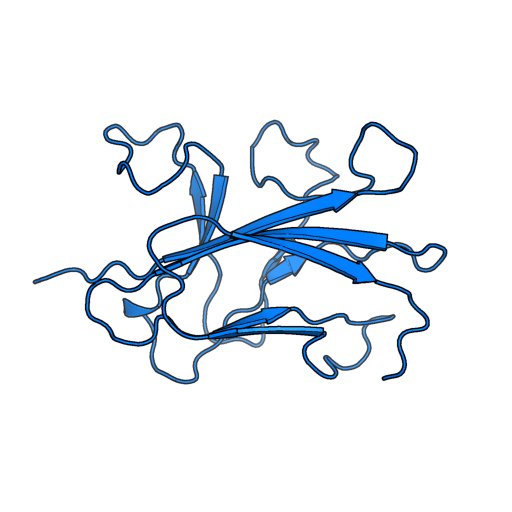 CA 1
ATOM 1059 C C . GLN A 1 137 ? -1.671 1.508 -13.224 1.00 88.88 137 GLN A C 1
ATOM 1061 O O . GLN A 1 137 ? -2.043 2.659 -13.001 1.00 88.88 137 GLN A O 1
ATOM 1066 N N . GLY A 1 138 ? -0.742 1.260 -14.147 1.00 85.25 138 GLY A N 1
ATOM 1067 C CA . GLY A 1 138 ? -0.006 2.316 -14.831 1.00 85.25 138 GLY A CA 1
ATOM 1068 C C . GLY A 1 138 ? 1.093 2.919 -13.956 1.00 85.25 138 GLY A C 1
ATOM 1069 O O . GLY A 1 138 ? 1.225 2.639 -12.769 1.00 85.25 138 GLY A O 1
ATOM 1070 N N . ARG A 1 139 ? 1.945 3.723 -14.586 1.00 85.12 139 ARG A N 1
ATOM 1071 C CA . ARG A 1 139 ? 3.146 4.291 -13.969 1.00 85.12 139 ARG A CA 1
ATOM 1072 C C . ARG A 1 139 ? 2.825 5.629 -13.302 1.00 85.12 139 ARG A C 1
ATOM 1074 O O . ARG A 1 139 ? 3.294 6.673 -13.741 1.00 85.12 139 ARG A O 1
ATOM 1081 N N . GLN A 1 140 ? 1.950 5.600 -12.306 1.00 84.81 140 GLN A N 1
ATOM 1082 C CA . GLN A 1 140 ? 1.506 6.793 -11.587 1.00 84.81 140 GLN A CA 1
ATOM 1083 C C . GLN A 1 140 ? 1.010 6.436 -10.186 1.00 84.81 140 GLN A C 1
ATOM 1085 O O . GLN A 1 140 ? 0.664 5.286 -9.912 1.00 84.81 140 GLN A O 1
ATOM 1090 N N . TRP A 1 141 ? 0.974 7.439 -9.313 1.00 85.75 141 TRP A N 1
ATOM 1091 C CA . TRP A 1 141 ? 0.373 7.325 -7.991 1.00 85.75 141 TRP A CA 1
ATOM 1092 C C . TRP A 1 141 ? -1.140 7.475 -8.080 1.00 85.75 141 TRP A C 1
ATOM 1094 O O . TRP A 1 141 ? -1.646 8.344 -8.788 1.00 85.75 141 TRP A O 1
ATOM 1104 N N . HIS A 1 142 ? -1.845 6.655 -7.316 1.00 89.56 142 HIS A N 1
ATOM 1105 C CA . HIS A 1 142 ? -3.296 6.676 -7.194 1.00 89.56 142 HIS A CA 1
ATOM 1106 C C . HIS A 1 142 ? -3.673 6.915 -5.749 1.00 89.56 142 HIS A C 1
ATOM 1108 O O . HIS A 1 142 ? -3.066 6.325 -4.862 1.00 89.56 142 HIS A O 1
ATOM 1114 N N . GLN A 1 143 ? -4.684 7.741 -5.513 1.00 89.62 143 GLN A N 1
ATOM 1115 C CA . GLN A 1 143 ? -5.197 8.005 -4.176 1.00 89.62 143 GLN A CA 1
ATOM 1116 C C . GLN A 1 143 ? -6.527 7.283 -3.973 1.00 89.62 143 GLN A C 1
ATOM 1118 O O . GLN A 1 143 ? -7.376 7.252 -4.863 1.00 89.62 143 GLN A O 1
ATOM 1123 N N . VAL A 1 144 ? -6.701 6.719 -2.786 1.00 88.38 144 VAL A N 1
ATOM 1124 C CA . VAL A 1 144 ? -7.917 6.052 -2.332 1.00 88.38 144 VAL A CA 1
ATOM 1125 C C . VAL A 1 144 ? -8.359 6.712 -1.043 1.00 88.38 144 VAL A C 1
ATOM 1127 O O . VAL A 1 144 ? -7.528 7.053 -0.204 1.00 88.38 144 VAL A O 1
ATOM 1130 N N . GLU A 1 145 ? -9.665 6.862 -0.890 1.00 87.00 145 GLU A N 1
ATOM 1131 C CA . GLU A 1 145 ? -10.306 7.333 0.327 1.00 87.00 145 GLU A CA 1
ATOM 1132 C C . GLU A 1 145 ? -11.372 6.313 0.740 1.00 87.00 145 GLU A C 1
ATOM 1134 O O . GLU A 1 145 ? -12.184 5.888 -0.083 1.00 87.00 145 GLU A O 1
ATOM 1139 N N . LEU A 1 146 ? -11.330 5.872 1.995 1.00 82.75 146 LEU A N 1
ATOM 1140 C CA . LEU A 1 146 ? -12.224 4.874 2.570 1.00 82.75 146 LEU A CA 1
ATOM 1141 C C . LEU A 1 146 ? -12.859 5.430 3.840 1.00 82.75 146 LEU A C 1
ATOM 1143 O O . LEU A 1 146 ? -12.166 5.744 4.805 1.00 82.75 146 LEU A O 1
ATOM 1147 N N . ALA A 1 147 ? -14.187 5.470 3.869 1.00 80.25 147 ALA A N 1
ATOM 1148 C CA . ALA A 1 147 ? -14.932 5.729 5.091 1.00 80.25 147 ALA A CA 1
ATOM 1149 C C . ALA A 1 147 ? -15.045 4.437 5.914 1.00 80.25 147 ALA A C 1
ATOM 1151 O O . ALA A 1 147 ? -15.625 3.439 5.479 1.00 80.25 147 ALA A O 1
ATOM 1152 N N . VAL A 1 148 ? -14.493 4.450 7.120 1.00 73.31 148 VAL A N 1
ATOM 1153 C CA . VAL A 1 148 ? -14.494 3.333 8.061 1.00 73.31 148 VAL A CA 1
ATOM 1154 C C . VAL A 1 148 ? -15.390 3.673 9.240 1.00 73.31 148 VAL A C 1
ATOM 1156 O O . VAL A 1 148 ? -15.102 4.571 10.021 1.00 73.31 148 VAL A O 1
ATOM 1159 N N . SER A 1 149 ? -16.471 2.917 9.389 1.00 65.88 149 SER A N 1
ATOM 1160 C CA . SER A 1 149 ? -17.333 2.935 10.560 1.00 65.88 149 SER A CA 1
ATOM 1161 C C . SER A 1 149 ? -17.138 1.634 11.331 1.00 65.88 149 SER A C 1
ATOM 1163 O O . SER A 1 149 ? -17.161 0.551 10.751 1.00 65.88 149 SER A O 1
ATOM 1165 N N . THR A 1 150 ? -16.985 1.695 12.648 1.00 58.25 150 THR A N 1
ATOM 1166 C CA . THR A 1 150 ? -16.935 0.496 13.504 1.00 58.25 150 THR A CA 1
ATOM 1167 C C . THR A 1 150 ? -18.233 -0.331 13.470 1.00 58.25 150 THR A C 1
ATOM 1169 O O . THR A 1 150 ? -18.256 -1.448 13.979 1.00 58.25 150 THR A O 1
ATOM 1172 N N . PHE A 1 151 ? -19.284 0.163 12.798 1.00 55.72 151 PHE A N 1
ATOM 1173 C CA . PHE A 1 151 ? -20.548 -0.530 12.523 1.00 55.72 151 PHE A CA 1
ATOM 1174 C C . PHE A 1 151 ? -20.618 -1.223 11.150 1.00 55.72 151 PHE A C 1
ATOM 1176 O O . PHE A 1 151 ? -21.696 -1.678 10.761 1.00 55.72 151 PHE A O 1
ATOM 1183 N N . TRP A 1 152 ? -19.518 -1.305 10.392 1.00 48.22 152 TRP A N 1
ATOM 1184 C CA . TRP A 1 152 ? -19.496 -2.093 9.155 1.00 48.22 152 TRP A CA 1
ATOM 1185 C C . TRP A 1 152 ? -19.876 -3.554 9.467 1.00 48.22 152 TRP A C 1
ATOM 1187 O O . TRP A 1 152 ? -19.219 -4.176 10.306 1.00 48.22 152 TRP A O 1
ATOM 1197 N N . PRO A 1 153 ? -20.929 -4.119 8.841 1.00 41.28 153 PRO A N 1
ATOM 1198 C CA . PRO A 1 153 ? -21.277 -5.511 9.064 1.00 41.28 153 PRO A CA 1
ATOM 1199 C C . PRO A 1 153 ? -20.142 -6.383 8.521 1.00 41.28 153 PRO A C 1
ATOM 1201 O O . PRO A 1 153 ? -19.712 -6.222 7.378 1.00 41.28 153 PRO A O 1
ATOM 1204 N N . SER A 1 154 ? -19.650 -7.263 9.391 1.00 45.62 154 SER A N 1
ATOM 1205 C CA . SER A 1 154 ? -18.707 -8.345 9.088 1.00 45.62 154 SER A CA 1
ATOM 1206 C C . SER A 1 154 ? -19.167 -9.211 7.922 1.00 45.62 154 SER A C 1
ATOM 1208 O O . SER A 1 154 ? -20.381 -9.527 7.918 1.00 45.62 154 SER A O 1
#

Sequence (154 aa):
MYSAALLLMLAARMCADGVERPTAGCTFDEDSDSGLCEYRQGQEDDFDWQLIKTFNWPHPTADLLPGSFMMVNSSQHLGGQRAQLYLLPLSENDTHCIQFSYFLYSRDGHSPGALQVYIRVNGGPKGSAVWNISGSQGRQWHQVELAVSTFWPS

Foldseek 3Di:
DDPWFWKKWKFKFKDDPPDPDGPAGPQVDPPPPVVRWDKDKDPPFDDEWDWDACCPPPDPDPLDDHGITTIDRLVVDDPPGDIDMGTDDDDQPDWIKMKMKIAGAGPVQDKSAKDFAFDDDPNDDRPDTPDMDIGHPDSHIDMDIDTDHSPDDD